Protein AF-R6AMF1-F1 (afdb_monomer_lite)

Structure (mmCIF, N/CA/C/O backbone):
data_AF-R6AMF1-F1
#
_entry.id   AF-R6AMF1-F1
#
loop_
_atom_site.group_PDB
_atom_site.id
_atom_site.type_symbol
_atom_site.label_atom_id
_atom_site.label_alt_id
_atom_site.label_comp_id
_atom_site.label_asym_id
_atom_site.label_entity_id
_atom_site.label_seq_id
_atom_site.pdbx_PDB_ins_code
_atom_site.Cartn_x
_atom_site.Cartn_y
_atom_site.Cartn_z
_atom_site.occupancy
_atom_site.B_iso_or_equiv
_atom_site.auth_seq_id
_atom_site.auth_comp_id
_atom_site.auth_asym_id
_atom_site.auth_atom_id
_atom_site.pdbx_PDB_model_num
ATOM 1 N N . MET A 1 1 ? -16.550 -2.166 -12.201 1.00 60.34 1 MET A N 1
ATOM 2 C CA . MET A 1 1 ? -15.923 -1.944 -10.871 1.00 60.34 1 MET A CA 1
ATOM 3 C C . MET A 1 1 ? -14.431 -2.294 -10.805 1.00 60.34 1 MET A C 1
ATOM 5 O O . MET A 1 1 ? -13.664 -1.449 -10.361 1.00 60.34 1 MET A O 1
ATOM 9 N N . ARG A 1 2 ? -13.975 -3.471 -11.275 1.00 63.72 2 ARG A N 1
ATOM 10 C CA . ARG A 1 2 ? -12.550 -3.881 -11.201 1.00 63.72 2 ARG A CA 1
ATOM 11 C C . ARG A 1 2 ? -11.571 -2.894 -11.862 1.00 63.72 2 ARG A C 1
ATOM 13 O O . ARG A 1 2 ? -10.557 -2.562 -11.263 1.00 63.72 2 ARG A O 1
ATOM 20 N N . SER A 1 3 ? -11.901 -2.384 -13.052 1.00 73.44 3 SER A N 1
ATOM 21 C CA . SER A 1 3 ? -11.073 -1.394 -13.765 1.00 73.44 3 SER A CA 1
ATOM 22 C C . SER A 1 3 ? -10.921 -0.072 -12.991 1.00 73.44 3 SER A C 1
ATOM 24 O O . SER A 1 3 ? -9.814 0.441 -12.865 1.00 73.44 3 SER A O 1
ATOM 26 N N . LEU A 1 4 ? -11.999 0.439 -12.385 1.00 77.19 4 LEU A N 1
ATOM 27 C CA . LEU A 1 4 ? -11.983 1.701 -11.630 1.00 77.19 4 LEU A CA 1
ATOM 28 C C . LEU A 1 4 ? -11.078 1.632 -10.394 1.00 77.19 4 LEU A C 1
ATOM 30 O O . LEU A 1 4 ? -10.373 2.586 -10.087 1.00 77.19 4 LEU A O 1
ATOM 34 N N . MET A 1 5 ? -11.037 0.486 -9.709 1.00 79.44 5 MET A N 1
ATOM 35 C CA . MET A 1 5 ? -10.129 0.294 -8.575 1.00 79.44 5 MET A CA 1
ATOM 36 C C . MET A 1 5 ? -8.659 0.252 -8.978 1.00 79.44 5 MET A C 1
ATOM 38 O O . MET A 1 5 ? -7.813 0.774 -8.257 1.00 79.44 5 MET A O 1
ATOM 42 N N . VAL A 1 6 ? -8.352 -0.380 -10.111 1.00 79.81 6 VAL A N 1
ATOM 43 C CA . VAL A 1 6 ? -6.986 -0.445 -10.647 1.00 79.81 6 VAL A CA 1
ATOM 44 C C . VAL A 1 6 ? -6.527 0.953 -11.069 1.00 79.81 6 VAL A C 1
ATOM 46 O O . VAL A 1 6 ? -5.415 1.355 -10.732 1.00 79.81 6 VAL A O 1
ATOM 49 N N . GLN A 1 7 ? -7.405 1.732 -11.705 1.00 82.94 7 GLN A N 1
ATOM 50 C CA . GLN A 1 7 ? -7.146 3.134 -12.041 1.00 82.94 7 GLN A CA 1
ATOM 51 C C . GLN A 1 7 ? -6.951 3.995 -10.784 1.00 82.94 7 GLN A C 1
ATOM 53 O O . GLN A 1 7 ? -5.958 4.713 -10.677 1.00 82.94 7 GLN A O 1
ATOM 58 N N . GLY A 1 8 ? -7.831 3.857 -9.788 1.00 83.88 8 GLY A N 1
ATOM 59 C CA . GLY A 1 8 ? -7.707 4.544 -8.500 1.00 83.88 8 GLY A CA 1
ATOM 60 C C . GLY A 1 8 ? -6.397 4.212 -7.780 1.00 83.88 8 GLY A C 1
ATOM 61 O O . GLY A 1 8 ? -5.706 5.110 -7.304 1.00 83.88 8 GLY A O 1
ATOM 62 N N . ALA A 1 9 ? -5.992 2.940 -7.768 1.00 85.94 9 ALA A N 1
ATOM 63 C CA . ALA A 1 9 ? -4.700 2.518 -7.232 1.00 85.94 9 ALA A CA 1
ATOM 64 C C . ALA A 1 9 ? -3.518 3.134 -8.004 1.00 85.94 9 ALA A C 1
ATOM 66 O O . ALA A 1 9 ? -2.545 3.563 -7.382 1.00 85.94 9 ALA A O 1
ATOM 67 N N . GLY A 1 10 ? -3.618 3.239 -9.332 1.00 85.69 10 GLY A N 1
ATOM 68 C CA . GLY A 1 10 ? -2.642 3.942 -10.167 1.00 85.69 10 GLY A CA 1
ATOM 69 C C . GLY A 1 10 ? -2.506 5.425 -9.802 1.00 85.69 10 GLY A C 1
ATOM 70 O O . GLY A 1 10 ? -1.389 5.916 -9.640 1.00 85.69 10 GLY A O 1
ATOM 71 N N . ILE A 1 11 ? -3.625 6.123 -9.579 1.00 86.50 11 ILE A N 1
ATOM 72 C CA . ILE A 1 11 ? -3.622 7.528 -9.137 1.00 86.50 11 ILE A CA 1
ATOM 73 C C . ILE A 1 11 ? -2.982 7.668 -7.751 1.00 86.50 11 ILE A C 1
ATOM 75 O O . ILE A 1 11 ? -2.175 8.574 -7.548 1.00 86.50 11 ILE A O 1
ATOM 79 N N . VAL A 1 12 ? -3.281 6.763 -6.813 1.00 85.62 12 VAL A N 1
ATOM 80 C CA . VAL A 1 12 ? -2.661 6.763 -5.475 1.00 85.62 12 VAL A CA 1
ATOM 81 C C . VAL A 1 12 ? -1.146 6.581 -5.567 1.00 85.62 12 VAL A C 1
ATOM 83 O O . VAL A 1 12 ? -0.408 7.283 -4.878 1.00 85.62 12 VAL A O 1
ATOM 86 N N . ILE A 1 13 ? -0.666 5.684 -6.433 1.00 85.69 13 ILE A N 1
ATOM 87 C CA . ILE A 1 13 ? 0.773 5.497 -6.671 1.00 85.69 13 ILE A CA 1
ATOM 88 C C . ILE A 1 13 ? 1.388 6.773 -7.255 1.00 85.69 13 ILE A C 1
ATOM 90 O O . ILE A 1 13 ? 2.421 7.222 -6.769 1.00 85.69 13 ILE A O 1
ATOM 94 N N . ASN A 1 14 ? 0.731 7.400 -8.232 1.00 86.94 14 ASN A N 1
ATOM 95 C CA . ASN A 1 14 ? 1.202 8.650 -8.828 1.00 86.94 14 ASN A CA 1
ATOM 96 C C . ASN A 1 14 ? 1.264 9.797 -7.801 1.00 86.94 14 ASN A C 1
ATOM 98 O O . ASN A 1 14 ? 2.259 10.515 -7.737 1.00 86.94 14 ASN A O 1
ATOM 102 N N . GLN A 1 15 ? 0.245 9.949 -6.949 1.00 86.00 15 GLN A N 1
ATOM 103 C CA . GLN A 1 15 ? 0.260 10.936 -5.863 1.00 86.00 15 GLN A CA 1
ATOM 104 C C . GLN A 1 15 ? 1.349 10.642 -4.825 1.00 86.00 15 GLN A C 1
ATOM 106 O O . GLN A 1 15 ? 1.973 11.575 -4.324 1.00 86.00 15 GLN A O 1
ATOM 111 N N . ALA A 1 16 ? 1.607 9.365 -4.523 1.00 84.88 16 ALA A N 1
ATOM 112 C CA . ALA A 1 16 ? 2.688 8.962 -3.627 1.00 84.88 16 ALA A CA 1
ATOM 113 C C . ALA A 1 16 ? 4.064 9.332 -4.199 1.00 84.88 16 ALA A C 1
ATOM 115 O O . ALA A 1 16 ? 4.890 9.889 -3.480 1.00 84.88 16 ALA A O 1
ATOM 116 N N . THR A 1 17 ? 4.296 9.079 -5.490 1.00 82.06 17 THR A N 1
ATOM 117 C CA . THR A 1 17 ? 5.544 9.450 -6.175 1.00 82.06 17 THR A CA 1
ATOM 118 C C . THR A 1 17 ? 5.712 10.969 -6.281 1.00 82.06 17 THR A C 1
ATOM 120 O O . THR A 1 17 ? 6.827 11.460 -6.146 1.00 82.06 17 THR A O 1
ATOM 123 N N . LYS A 1 18 ? 4.619 11.723 -6.444 1.00 84.25 18 LYS A N 1
ATOM 124 C CA . LYS A 1 18 ? 4.630 13.197 -6.454 1.00 84.25 18 LYS A CA 1
ATOM 125 C C . LYS A 1 18 ? 4.715 13.840 -5.063 1.00 84.25 18 LYS A C 1
ATOM 127 O O . LYS A 1 18 ? 4.757 15.058 -4.974 1.00 84.25 18 LYS A O 1
ATOM 132 N N . GLY A 1 19 ? 4.698 13.054 -3.982 1.00 80.50 19 GLY A N 1
ATOM 133 C CA . GLY A 1 19 ? 4.735 13.572 -2.609 1.00 80.50 19 GLY A CA 1
ATOM 134 C C . GLY A 1 19 ? 3.422 14.190 -2.107 1.00 80.50 19 GLY A C 1
ATOM 135 O O . GLY A 1 19 ? 3.367 14.644 -0.970 1.00 80.50 19 GLY A O 1
ATOM 136 N N . ASN A 1 20 ? 2.346 14.143 -2.897 1.00 81.19 20 ASN A N 1
ATOM 137 C CA . ASN A 1 20 ? 1.047 14.752 -2.571 1.00 81.19 20 ASN A CA 1
ATOM 138 C C . ASN A 1 20 ? 0.130 13.838 -1.746 1.00 81.19 20 ASN A C 1
ATOM 140 O O . ASN A 1 20 ? -1.021 14.172 -1.470 1.00 81.19 20 ASN A O 1
ATOM 144 N N . LEU A 1 21 ? 0.613 12.658 -1.359 1.00 77.56 21 LEU A N 1
ATOM 145 C CA . LEU A 1 21 ? -0.170 11.708 -0.588 1.00 77.56 21 LEU A CA 1
ATOM 146 C C . LEU A 1 21 ? -0.064 12.009 0.915 1.00 77.56 21 LEU A C 1
ATOM 148 O O . LEU A 1 21 ? 0.995 11.848 1.521 1.00 77.56 21 LEU A O 1
ATOM 152 N N . HIS A 1 22 ? -1.195 12.349 1.537 1.00 73.62 22 HIS A N 1
ATOM 153 C CA . HIS A 1 22 ? -1.269 12.729 2.956 1.00 73.62 22 HIS A CA 1
ATOM 154 C C . HIS A 1 22 ? -0.821 11.603 3.923 1.00 73.62 22 HIS A C 1
ATOM 156 O O . HIS A 1 22 ? -0.408 11.854 5.055 1.00 73.62 22 HIS A O 1
ATOM 162 N N . SER A 1 23 ? -0.853 10.337 3.483 1.00 74.00 23 SER A N 1
ATOM 163 C CA . SER A 1 23 ? -0.439 9.183 4.293 1.00 74.00 23 SER A CA 1
ATOM 164 C C . SER A 1 23 ? 1.062 8.889 4.179 1.00 74.00 23 SER A C 1
ATOM 166 O O . SER A 1 23 ? 1.506 8.172 3.280 1.00 74.00 23 SER A O 1
ATOM 168 N N . LYS A 1 24 ? 1.845 9.347 5.167 1.00 76.44 24 LYS A N 1
ATOM 169 C CA . LYS A 1 24 ? 3.302 9.099 5.247 1.00 76.44 24 LYS A CA 1
ATOM 170 C C . LYS A 1 24 ? 3.676 7.608 5.193 1.00 76.44 24 LYS A C 1
ATOM 172 O O . LYS A 1 24 ? 4.664 7.238 4.562 1.00 76.44 24 LYS A O 1
ATOM 177 N N . GLN A 1 25 ? 2.889 6.732 5.827 1.00 77.00 25 GLN A N 1
ATOM 178 C CA . GLN A 1 25 ? 3.152 5.286 5.834 1.00 77.00 25 GLN A CA 1
ATOM 179 C C . GLN A 1 25 ? 2.910 4.634 4.468 1.00 77.00 25 GLN A C 1
ATOM 181 O O . GLN A 1 25 ? 3.699 3.784 4.049 1.00 77.00 25 GLN A O 1
ATOM 186 N N . LEU A 1 26 ? 1.836 5.018 3.769 1.00 78.62 26 LEU A N 1
ATOM 187 C CA . LEU A 1 26 ? 1.528 4.461 2.453 1.00 78.62 26 LEU A CA 1
ATOM 188 C C . LEU A 1 26 ? 2.561 4.916 1.417 1.00 78.62 26 LEU A C 1
ATOM 190 O O . LEU A 1 26 ? 3.069 4.073 0.680 1.00 78.62 26 LEU A O 1
ATOM 194 N N . THR A 1 27 ? 2.957 6.191 1.441 1.00 83.19 27 THR A N 1
ATOM 195 C CA . THR A 1 27 ? 4.035 6.721 0.593 1.00 83.19 27 THR A CA 1
ATOM 196 C C . THR A 1 27 ? 5.347 5.979 0.827 1.00 83.19 27 THR A C 1
ATOM 198 O O . THR A 1 27 ? 5.938 5.464 -0.119 1.00 83.19 27 THR A O 1
ATOM 201 N N . LYS A 1 28 ? 5.774 5.821 2.090 1.00 85.50 28 LYS A N 1
ATOM 202 C CA . LYS A 1 28 ? 7.005 5.086 2.432 1.00 85.50 28 LYS A CA 1
ATOM 203 C C . LYS A 1 28 ? 6.967 3.634 1.948 1.00 85.50 28 LYS A C 1
ATOM 205 O O . LYS A 1 28 ? 7.972 3.120 1.462 1.00 85.50 28 LYS A O 1
ATOM 210 N N . TRP A 1 29 ? 5.817 2.968 2.065 1.00 85.88 29 TRP A N 1
ATOM 211 C CA . TRP A 1 29 ? 5.653 1.595 1.592 1.00 85.88 29 TRP A CA 1
ATOM 212 C C . TRP A 1 29 ? 5.722 1.497 0.061 1.00 85.88 29 TRP A C 1
ATOM 214 O O . TRP A 1 29 ? 6.426 0.627 -0.447 1.00 85.88 29 TRP A O 1
ATOM 224 N N . ILE A 1 30 ? 5.056 2.401 -0.669 1.00 85.50 30 ILE A N 1
ATOM 225 C CA . ILE A 1 30 ? 5.090 2.448 -2.142 1.00 85.50 30 ILE A CA 1
ATOM 226 C C . ILE A 1 30 ? 6.517 2.712 -2.635 1.00 85.50 30 ILE A C 1
ATOM 228 O O . ILE A 1 30 ? 7.015 1.963 -3.473 1.00 85.50 30 ILE A O 1
ATOM 232 N N . LEU A 1 31 ? 7.208 3.702 -2.059 1.00 85.25 31 LEU A N 1
ATOM 233 C CA . LEU A 1 31 ? 8.595 4.025 -2.410 1.00 85.25 31 LEU A CA 1
ATOM 234 C C . LEU A 1 31 ? 9.550 2.859 -2.117 1.00 85.25 31 LEU A C 1
ATOM 236 O O . LEU A 1 31 ? 10.414 2.550 -2.935 1.00 85.25 31 LEU A O 1
ATOM 240 N N . LYS A 1 32 ? 9.370 2.150 -0.990 1.00 87.94 32 LYS A N 1
ATOM 241 C CA . LYS A 1 32 ? 10.142 0.931 -0.697 1.00 87.94 32 LYS A CA 1
ATOM 242 C C . LYS A 1 32 ? 9.918 -0.136 -1.771 1.00 87.94 32 LYS A C 1
ATOM 244 O O . LYS A 1 32 ? 10.884 -0.708 -2.261 1.00 87.94 32 LYS A O 1
ATOM 249 N N . LYS A 1 33 ? 8.664 -0.375 -2.164 1.00 86.12 33 LYS A N 1
ATOM 250 C CA . LYS A 1 33 ? 8.312 -1.371 -3.190 1.00 86.12 33 LYS A CA 1
ATOM 251 C C . LYS A 1 33 ? 8.844 -0.998 -4.577 1.00 86.12 33 LYS A C 1
ATOM 2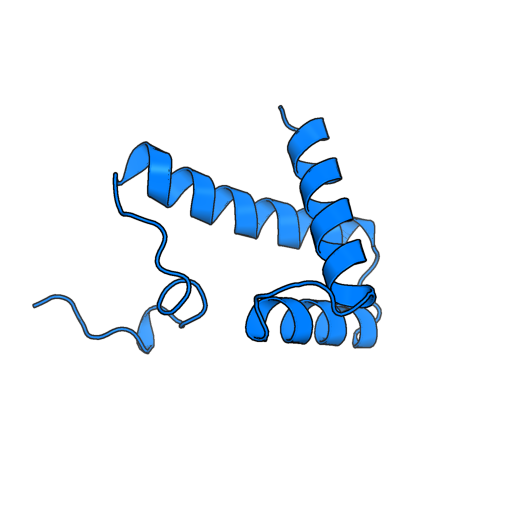53 O O . LYS A 1 33 ? 9.265 -1.883 -5.317 1.00 86.12 33 LYS A O 1
ATOM 258 N N . GLN A 1 34 ? 8.885 0.293 -4.906 1.00 83.75 34 GLN A N 1
ATOM 259 C CA . GLN A 1 34 ? 9.542 0.793 -6.117 1.00 83.75 34 GLN A CA 1
ATOM 260 C C . GLN A 1 34 ? 11.065 0.585 -6.062 1.00 83.75 34 GLN A C 1
ATOM 262 O O . GLN A 1 34 ? 11.644 0.114 -7.038 1.00 83.75 34 GLN A O 1
ATOM 267 N N . LYS A 1 35 ? 11.708 0.840 -4.913 1.00 87.44 35 LYS A N 1
ATOM 268 C CA . LYS A 1 35 ? 13.145 0.573 -4.705 1.00 87.44 35 LYS A CA 1
ATOM 269 C C . LYS A 1 35 ? 13.492 -0.918 -4.822 1.00 87.44 35 LYS A C 1
ATOM 271 O O . LYS A 1 35 ? 14.546 -1.256 -5.345 1.00 87.44 35 LYS A O 1
ATOM 276 N N . GLU A 1 36 ? 12.586 -1.803 -4.406 1.00 88.12 36 GLU A N 1
ATOM 277 C CA . GLU A 1 36 ? 12.687 -3.263 -4.584 1.00 88.12 36 GLU A CA 1
ATOM 278 C C . GLU A 1 36 ? 12.454 -3.721 -6.045 1.00 88.12 36 GLU A C 1
ATOM 280 O O . GLU A 1 36 ? 12.360 -4.920 -6.298 1.00 88.12 36 GLU A O 1
ATOM 285 N N . LYS A 1 37 ? 12.346 -2.793 -7.013 1.00 86.00 37 LYS A N 1
ATOM 286 C CA . LYS A 1 37 ? 12.067 -3.058 -8.439 1.00 86.00 37 LYS A CA 1
ATOM 287 C C . LYS A 1 37 ? 10.809 -3.905 -8.668 1.00 86.00 37 LYS A C 1
ATOM 289 O O . LYS A 1 37 ? 10.735 -4.697 -9.608 1.00 86.00 37 LYS A O 1
ATOM 294 N N . MET A 1 38 ? 9.792 -3.743 -7.821 1.00 86.12 38 MET A N 1
ATOM 295 C CA . MET A 1 38 ? 8.527 -4.447 -8.006 1.00 86.12 38 MET A CA 1
ATOM 296 C C . MET A 1 38 ? 7.851 -3.976 -9.307 1.00 86.12 38 MET A C 1
ATOM 298 O O . MET A 1 38 ? 7.678 -2.769 -9.493 1.00 86.12 38 MET A O 1
ATOM 302 N N . PRO A 1 39 ? 7.429 -4.892 -10.199 1.00 87.69 39 PRO A N 1
ATOM 303 C CA . PRO A 1 39 ? 6.810 -4.508 -11.460 1.00 87.69 39 PRO A CA 1
ATOM 304 C C . PRO A 1 39 ? 5.497 -3.761 -11.213 1.00 87.69 39 PRO A C 1
ATOM 306 O O . PRO A 1 39 ? 4.700 -4.140 -10.346 1.00 87.69 39 PRO A O 1
ATOM 309 N N . TRP A 1 40 ? 5.266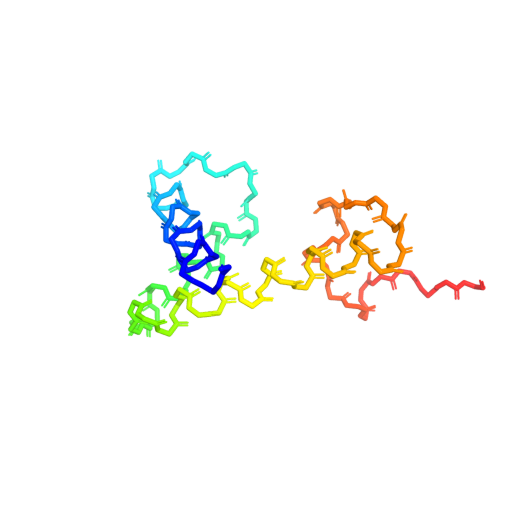 -2.716 -12.010 1.00 81.88 40 TRP A N 1
ATOM 310 C CA . TRP A 1 40 ? 4.176 -1.756 -11.819 1.00 81.88 40 TRP A CA 1
ATOM 311 C C . TRP A 1 40 ? 2.802 -2.428 -11.698 1.00 81.88 40 TRP A C 1
ATOM 313 O O . TRP A 1 40 ? 2.056 -2.136 -10.767 1.00 81.88 40 TRP A O 1
ATOM 323 N N . GLY A 1 41 ? 2.509 -3.424 -12.541 1.00 83.69 41 GLY A N 1
ATOM 324 C CA . GLY A 1 41 ? 1.253 -4.178 -12.467 1.00 83.69 41 GLY A CA 1
ATOM 325 C C . GLY A 1 41 ? 1.035 -4.892 -11.124 1.00 83.69 41 GLY A C 1
ATOM 326 O O . GLY A 1 41 ? -0.066 -4.855 -10.575 1.00 83.69 41 GLY A O 1
ATOM 327 N N . LYS A 1 42 ? 2.085 -5.482 -10.528 1.00 86.31 42 LYS A N 1
ATOM 328 C CA . LYS A 1 42 ? 1.977 -6.123 -9.203 1.00 86.31 42 LYS A CA 1
ATOM 329 C C . LYS A 1 42 ? 1.802 -5.084 -8.093 1.00 86.31 42 LYS A C 1
ATOM 331 O O . LYS A 1 42 ? 1.049 -5.328 -7.151 1.00 86.31 42 LYS A O 1
ATOM 336 N N . LEU A 1 43 ? 2.468 -3.934 -8.204 1.00 86.25 43 LEU A N 1
ATOM 337 C CA . LEU A 1 43 ? 2.326 -2.831 -7.251 1.00 86.25 43 LEU A CA 1
ATOM 338 C C . LEU A 1 43 ? 0.895 -2.276 -7.254 1.00 86.25 43 LEU A C 1
ATOM 340 O O . LEU A 1 43 ? 0.294 -2.138 -6.188 1.00 86.25 43 LEU A O 1
ATOM 344 N N . VAL A 1 44 ? 0.327 -2.029 -8.436 1.00 86.94 44 VAL A N 1
ATOM 345 C CA . VAL A 1 44 ? -1.060 -1.568 -8.594 1.00 86.94 44 VAL A CA 1
ATOM 346 C C . VAL A 1 44 ? -2.036 -2.576 -7.988 1.00 86.94 44 VAL A C 1
ATOM 348 O O . VAL A 1 44 ? -2.894 -2.186 -7.197 1.00 86.94 44 VAL A O 1
ATOM 351 N N . CYS A 1 45 ? -1.867 -3.873 -8.260 1.00 86.81 45 CYS A N 1
ATOM 352 C CA . CYS A 1 45 ? -2.692 -4.921 -7.651 1.00 86.81 45 CYS A CA 1
ATOM 353 C C . CYS A 1 45 ? -2.588 -4.940 -6.116 1.00 86.81 45 CYS A C 1
ATOM 355 O O . CYS A 1 45 ? -3.603 -5.077 -5.431 1.00 86.81 45 CYS A O 1
ATOM 357 N N . ALA A 1 46 ? -1.388 -4.766 -5.556 1.00 86.25 46 ALA A N 1
ATOM 358 C CA . ALA A 1 46 ? -1.191 -4.739 -4.108 1.00 86.25 46 ALA A CA 1
ATOM 359 C C . ALA A 1 46 ? -1.844 -3.509 -3.448 1.00 86.25 46 ALA A C 1
ATOM 361 O O . ALA A 1 46 ? -2.470 -3.630 -2.391 1.00 86.25 46 ALA A O 1
ATOM 362 N N . VAL A 1 47 ? -1.747 -2.335 -4.081 1.00 85.62 47 VAL A N 1
ATOM 363 C CA . VAL A 1 47 ? -2.418 -1.110 -3.616 1.00 85.62 47 VAL A CA 1
ATOM 364 C C . VAL A 1 47 ? -3.937 -1.251 -3.732 1.00 85.62 47 VAL A C 1
ATOM 366 O O . VAL A 1 47 ? -4.646 -0.957 -2.769 1.00 85.62 47 VAL A O 1
ATOM 369 N N . ALA A 1 48 ? -4.442 -1.784 -4.847 1.00 86.38 48 ALA A N 1
ATOM 370 C CA . ALA A 1 48 ? -5.866 -2.049 -5.040 1.00 86.38 48 ALA A CA 1
ATOM 371 C C . ALA A 1 48 ? -6.418 -3.009 -3.974 1.00 86.38 48 ALA A C 1
ATOM 373 O O .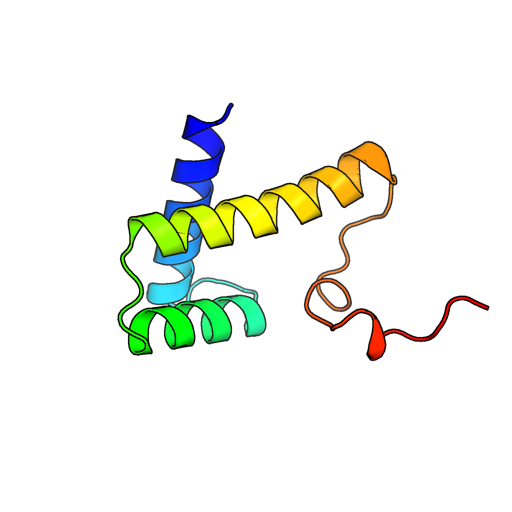 ALA A 1 48 ? -7.466 -2.738 -3.393 1.00 86.38 48 ALA A O 1
ATOM 374 N N . ALA A 1 49 ? -5.694 -4.082 -3.639 1.00 86.75 49 ALA A N 1
ATOM 375 C CA . ALA A 1 49 ? -6.085 -5.001 -2.569 1.00 86.75 49 ALA A CA 1
ATOM 376 C C . ALA A 1 49 ? -6.127 -4.316 -1.189 1.00 86.75 49 ALA A C 1
ATOM 378 O O . ALA A 1 49 ? -7.005 -4.606 -0.372 1.00 86.75 49 ALA A O 1
ATOM 379 N N . LYS A 1 50 ? -5.209 -3.377 -0.924 1.00 84.00 50 LYS A N 1
ATOM 380 C CA . LYS A 1 50 ? -5.185 -2.599 0.323 1.00 84.00 50 LYS A CA 1
ATOM 381 C C . LYS A 1 50 ? -6.389 -1.660 0.426 1.00 84.00 50 LYS A C 1
ATOM 383 O O . LYS A 1 50 ? -7.029 -1.614 1.475 1.00 84.00 50 LYS A O 1
ATOM 388 N N . LEU A 1 51 ? -6.736 -0.985 -0.671 1.00 80.38 51 LEU A N 1
ATOM 389 C CA . LEU A 1 51 ? -7.952 -0.173 -0.773 1.00 80.38 51 LEU A CA 1
ATOM 390 C C . LEU A 1 51 ? -9.211 -1.032 -0.609 1.00 80.38 51 LEU A C 1
ATOM 392 O O . LEU A 1 51 ? -10.109 -0.652 0.137 1.00 80.38 51 LEU A O 1
ATOM 396 N N . LEU A 1 52 ? -9.247 -2.225 -1.212 1.00 83.31 52 LEU A N 1
ATOM 397 C CA . LEU A 1 52 ? -10.375 -3.152 -1.087 1.00 83.31 52 LEU A CA 1
ATOM 398 C C . LEU A 1 52 ? -10.627 -3.541 0.376 1.00 83.31 52 LEU A C 1
ATOM 400 O O . LEU A 1 52 ? -11.775 -3.613 0.803 1.00 83.31 52 LEU A O 1
ATOM 404 N N . ARG A 1 53 ? -9.567 -3.759 1.170 1.00 80.69 53 ARG A N 1
ATOM 405 C CA . ARG A 1 53 ? -9.712 -4.061 2.605 1.00 80.69 53 ARG A CA 1
ATOM 406 C C . ARG A 1 53 ? -10.306 -2.901 3.394 1.00 80.69 53 ARG A C 1
ATOM 408 O O . ARG A 1 53 ? -11.105 -3.148 4.291 1.00 80.69 53 ARG A O 1
ATOM 415 N N . ILE A 1 54 ? -9.939 -1.667 3.055 1.00 77.75 54 ILE A N 1
ATOM 416 C CA . ILE A 1 54 ? -10.499 -0.464 3.680 1.00 77.75 54 ILE A CA 1
ATOM 417 C C . ILE A 1 54 ? -11.977 -0.327 3.318 1.00 77.75 54 ILE A C 1
ATOM 419 O O . ILE A 1 54 ? -12.812 -0.226 4.211 1.00 77.75 54 ILE A O 1
ATOM 423 N N . VAL A 1 55 ? -12.305 -0.410 2.026 1.00 79.06 55 VAL A N 1
ATOM 424 C CA . VAL A 1 55 ? -13.688 -0.346 1.534 1.00 79.06 55 VAL A CA 1
ATOM 425 C C . VAL A 1 55 ? -14.541 -1.437 2.182 1.00 79.06 55 VAL A C 1
ATOM 427 O O . VAL A 1 55 ? -15.624 -1.150 2.680 1.00 79.06 55 VAL A O 1
ATOM 430 N N . ARG A 1 56 ? -14.030 -2.671 2.278 1.00 78.25 56 ARG A N 1
ATOM 431 C CA . ARG A 1 56 ? -14.716 -3.772 2.967 1.00 78.25 56 ARG A CA 1
ATOM 432 C C . ARG A 1 56 ? -14.941 -3.479 4.452 1.00 78.25 56 ARG A C 1
ATOM 434 O O . ARG A 1 56 ? -16.015 -3.775 4.958 1.00 78.25 56 ARG A O 1
ATOM 441 N N . ALA A 1 57 ? -13.951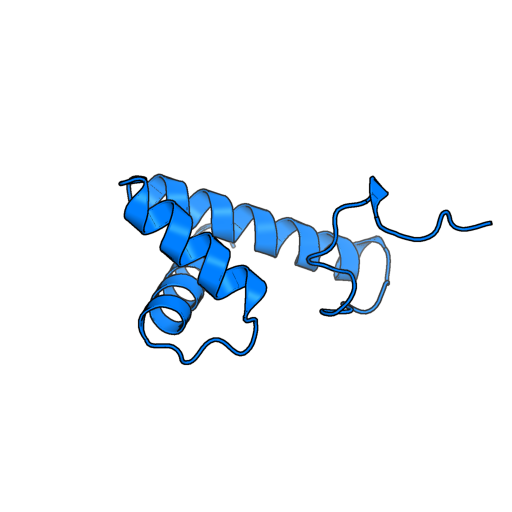 -2.924 5.153 1.00 72.81 57 ALA A N 1
ATOM 442 C CA . ALA A 1 57 ? -14.080 -2.597 6.573 1.00 72.81 57 ALA A CA 1
ATOM 443 C C . ALA A 1 57 ? -15.145 -1.517 6.828 1.00 72.81 57 ALA A C 1
ATOM 445 O O . ALA A 1 57 ? -15.900 -1.629 7.791 1.00 72.81 57 ALA A O 1
ATOM 446 N N . ILE A 1 58 ? -15.236 -0.518 5.947 1.00 76.44 58 ILE A N 1
ATOM 447 C CA . ILE A 1 58 ? -16.248 0.541 6.031 1.00 76.44 58 ILE A CA 1
ATOM 448 C C . ILE A 1 58 ? -17.636 -0.027 5.710 1.00 76.44 58 ILE A C 1
ATOM 450 O O . ILE A 1 58 ? -18.560 0.141 6.497 1.00 76.44 58 ILE A O 1
ATOM 454 N N . LEU A 1 59 ? -17.772 -0.727 4.579 1.00 76.50 59 LEU A N 1
ATOM 455 C CA . LEU A 1 59 ? -19.072 -1.172 4.070 1.00 76.50 59 LEU A CA 1
ATOM 456 C C . LEU A 1 59 ? -19.668 -2.351 4.847 1.00 76.50 59 LEU A C 1
ATOM 458 O O . LEU A 1 59 ? -20.879 -2.410 5.002 1.00 76.50 59 LEU A O 1
ATOM 462 N N . ILE A 1 60 ? -18.845 -3.300 5.311 1.00 73.44 60 ILE A N 1
ATOM 463 C CA . ILE A 1 60 ? -19.342 -4.525 5.964 1.00 73.44 60 ILE A CA 1
ATOM 464 C C . ILE A 1 60 ? -19.316 -4.408 7.488 1.00 73.44 60 ILE A C 1
ATOM 466 O O . ILE A 1 60 ? -20.235 -4.873 8.148 1.00 73.44 60 ILE A O 1
ATOM 470 N N . SER A 1 61 ? -18.268 -3.819 8.073 1.00 65.19 61 SER A N 1
ATOM 471 C CA . SER A 1 61 ? -18.167 -3.713 9.537 1.00 65.19 61 SER A CA 1
ATOM 472 C C . SER A 1 61 ? -18.723 -2.407 10.098 1.00 65.19 61 SER A C 1
ATOM 474 O O . SER A 1 61 ? -18.702 -2.248 11.316 1.00 65.19 61 SER A O 1
ATOM 476 N N . GLY A 1 62 ? -19.155 -1.461 9.253 1.00 64.44 62 GLY A N 1
ATOM 477 C CA . GLY A 1 62 ? -19.676 -0.160 9.689 1.00 64.44 62 GLY A CA 1
ATOM 478 C C . GLY A 1 62 ? -18.676 0.671 10.502 1.00 64.44 62 GLY A C 1
ATOM 479 O O . GLY A 1 62 ? -19.053 1.652 11.138 1.00 64.44 62 GLY A O 1
ATOM 480 N N . LYS A 1 63 ? -17.393 0.279 10.526 1.00 68.62 63 LYS A N 1
ATOM 481 C CA . LYS A 1 63 ? -16.368 0.964 11.314 1.00 68.62 63 LYS A CA 1
ATOM 482 C C . LYS A 1 63 ? -15.849 2.162 10.522 1.00 68.62 63 LYS A C 1
ATOM 484 O O . LYS A 1 63 ? -15.400 1.973 9.387 1.00 68.62 63 LYS A O 1
ATOM 489 N N . PRO A 1 64 ? -15.835 3.373 11.106 1.00 67.25 64 PRO A N 1
ATOM 490 C CA . PRO A 1 64 ? -15.237 4.523 10.448 1.00 67.25 64 PRO A CA 1
ATOM 491 C C . PRO A 1 64 ? -13.752 4.250 10.193 1.00 67.25 64 PRO A C 1
ATOM 493 O O . PRO A 1 64 ? -13.029 3.741 11.056 1.00 67.25 64 PRO A O 1
ATOM 496 N N . TYR A 1 65 ? -13.290 4.570 8.985 1.00 66.25 65 TYR A N 1
ATOM 497 C CA . TYR A 1 65 ? -11.885 4.417 8.633 1.00 66.25 65 TYR A CA 1
ATOM 498 C C . TYR A 1 65 ? -11.029 5.360 9.480 1.00 66.25 65 TYR A C 1
ATOM 500 O O . TYR A 1 65 ? -11.070 6.576 9.307 1.00 66.25 65 TYR A O 1
ATOM 508 N N . ASN A 1 66 ? -10.228 4.791 10.385 1.00 67.75 66 ASN A N 1
ATOM 509 C CA . ASN A 1 66 ? -9.281 5.547 11.192 1.00 67.75 66 ASN A CA 1
ATOM 510 C C . ASN A 1 66 ? -7.855 5.386 10.629 1.00 67.75 66 ASN A C 1
ATOM 512 O O . ASN A 1 66 ? -7.239 4.329 10.818 1.00 67.75 66 ASN A O 1
ATOM 516 N N . PRO A 1 67 ? -7.287 6.415 9.972 1.00 64.12 67 PRO A N 1
ATOM 517 C CA . PRO A 1 67 ? -5.958 6.342 9.366 1.0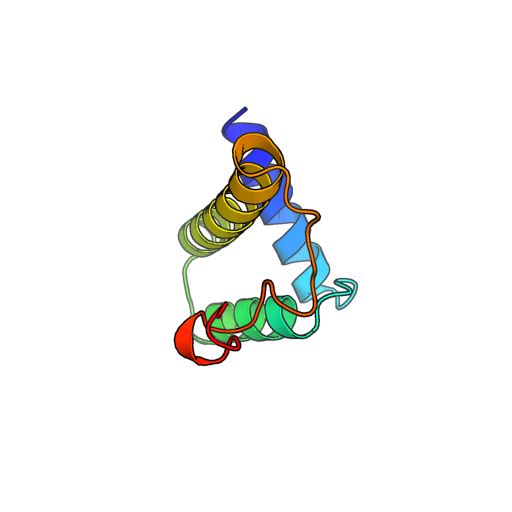0 64.12 67 PRO A CA 1
ATOM 518 C C . PRO A 1 67 ? -4.831 6.127 10.388 1.00 64.12 67 PRO A C 1
ATOM 520 O O . PRO A 1 67 ? -3.770 5.639 10.006 1.00 64.12 67 PRO A O 1
ATOM 523 N N . LYS A 1 68 ? -5.052 6.432 11.679 1.00 63.44 68 LYS A N 1
ATOM 524 C CA . LYS A 1 68 ? -4.076 6.171 12.754 1.00 63.44 68 LYS A CA 1
ATOM 525 C C . LYS A 1 68 ? -3.944 4.678 13.075 1.00 63.44 68 LYS A C 1
ATOM 527 O O . LYS A 1 68 ? -2.889 4.240 13.514 1.00 63.44 68 LYS A O 1
ATOM 532 N N . ILE A 1 69 ? -5.004 3.905 12.834 1.00 64.25 69 ILE A N 1
ATOM 533 C CA . ILE A 1 69 ? -5.107 2.475 13.164 1.00 64.25 69 ILE A CA 1
ATOM 534 C C . ILE A 1 69 ? -4.878 1.621 11.909 1.00 64.25 69 ILE A C 1
ATOM 536 O O . ILE A 1 69 ? -4.247 0.571 11.967 1.00 64.25 69 ILE A O 1
ATOM 540 N N . ALA A 1 70 ? -5.341 2.087 10.746 1.00 62.84 70 ALA A N 1
ATOM 541 C CA . ALA A 1 70 ? -5.350 1.323 9.497 1.00 62.84 70 ALA A CA 1
ATOM 542 C C . ALA A 1 70 ? -3.962 0.928 8.955 1.00 62.84 70 ALA A C 1
ATOM 544 O O . ALA A 1 70 ? -3.856 0.020 8.128 1.00 62.84 70 ALA A O 1
ATOM 545 N N . GLY A 1 71 ? -2.902 1.613 9.387 1.00 59.59 71 GLY A N 1
ATOM 546 C CA . GLY A 1 71 ? -1.523 1.290 9.024 1.00 59.59 71 GLY A CA 1
ATOM 547 C C . GLY A 1 71 ? -0.748 0.500 10.081 1.00 59.59 71 GLY A C 1
ATOM 548 O O . GLY A 1 71 ? 0.399 0.127 9.838 1.00 59.59 71 GLY A O 1
ATOM 549 N N . VAL A 1 72 ? -1.362 0.233 11.235 1.00 63.84 72 VAL A N 1
ATOM 550 C CA . VAL A 1 72 ? -0.744 -0.466 12.362 1.00 63.84 72 VAL A CA 1
ATOM 551 C C . VAL A 1 72 ? -1.039 -1.962 12.252 1.00 63.84 72 VAL A C 1
ATOM 553 O O . VAL A 1 72 ? -2.150 -2.376 11.917 1.00 63.84 72 VAL A O 1
ATOM 556 N N . ALA A 1 73 ? -0.025 -2.796 12.488 1.00 58.06 73 ALA A N 1
ATOM 557 C CA . ALA A 1 73 ? -0.200 -4.243 12.480 1.00 58.06 73 ALA A CA 1
ATOM 558 C C . ALA A 1 73 ? -1.191 -4.651 13.580 1.00 58.06 73 ALA A C 1
ATOM 560 O O . ALA A 1 73 ? -1.149 -4.106 14.678 1.00 58.06 73 ALA A O 1
ATOM 561 N N . LYS A 1 74 ? -2.061 -5.635 13.314 1.00 61.62 74 LYS A N 1
ATOM 562 C CA . LYS A 1 74 ? -3.084 -6.082 14.281 1.00 61.62 74 LYS A CA 1
ATOM 563 C C . LYS A 1 74 ? -2.481 -6.489 15.636 1.00 61.62 74 LYS A C 1
ATOM 565 O O . LYS A 1 74 ? -3.129 -6.304 16.653 1.00 61.62 74 LYS A O 1
ATOM 570 N N . CYS A 1 75 ? -1.248 -7.000 15.651 1.00 63.53 75 CYS A N 1
ATOM 571 C CA . CYS A 1 75 ? -0.507 -7.332 16.872 1.00 63.53 75 CYS A CA 1
ATOM 572 C C . CYS A 1 75 ? -0.092 -6.111 17.708 1.00 63.53 75 CYS A C 1
ATOM 574 O O . CYS A 1 75 ? 0.106 -6.244 18.907 1.00 63.53 75 CYS A O 1
ATOM 576 N N . SER A 1 76 ? 0.035 -4.940 17.086 1.00 57.75 76 SER A N 1
ATOM 577 C CA . SER A 1 76 ? 0.373 -3.673 17.740 1.00 57.75 76 SER A CA 1
ATOM 578 C C . SER A 1 76 ? -0.867 -2.862 18.124 1.00 57.75 76 SER A C 1
ATOM 580 O O . SER A 1 76 ? -0.739 -1.772 18.674 1.00 57.75 76 SER A O 1
ATOM 582 N N . LEU A 1 77 ? -2.066 -3.359 17.803 1.00 64.50 77 LEU A N 1
ATOM 583 C CA . LEU A 1 77 ? -3.311 -2.757 18.256 1.00 64.50 77 LEU A CA 1
ATOM 584 C C . LEU A 1 77 ? -3.631 -3.266 19.664 1.00 64.50 77 LEU A C 1
ATOM 586 O O . LEU A 1 77 ? -3.454 -4.462 19.916 1.00 64.50 77 LEU A O 1
ATOM 590 N N . PRO A 1 78 ? -4.114 -2.399 20.573 1.00 63.41 78 PRO A N 1
ATOM 591 C CA . PRO A 1 78 ? -4.572 -2.847 21.881 1.00 63.41 78 PRO A CA 1
ATOM 592 C C . PRO A 1 78 ? -5.636 -3.928 21.677 1.00 63.41 78 PRO A C 1
ATOM 594 O O . PRO A 1 78 ? -6.549 -3.762 20.859 1.00 63.41 78 PRO A O 1
ATOM 597 N N . LYS A 1 79 ? -5.478 -5.070 22.364 1.00 60.66 79 LYS A N 1
ATOM 598 C CA . LYS A 1 79 ? -6.494 -6.128 22.358 1.00 60.66 79 LYS A CA 1
ATOM 599 C C . LYS A 1 79 ? -7.785 -5.483 22.848 1.00 60.66 79 LYS A C 1
ATOM 601 O O . LYS A 1 79 ? -7.796 -4.904 23.928 1.00 60.66 79 LYS A O 1
ATOM 606 N N . ALA A 1 80 ? -8.8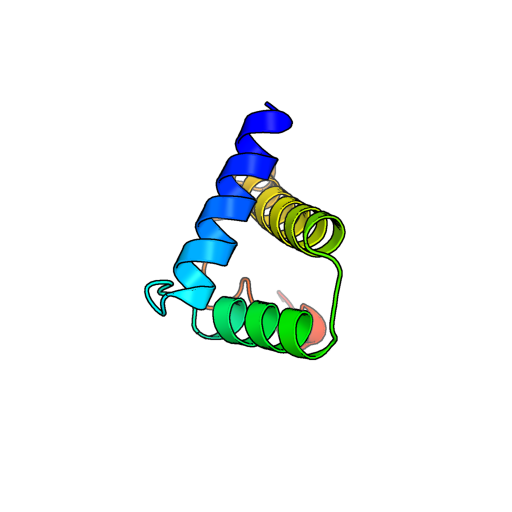26 -5.524 22.018 1.00 58.81 80 ALA A N 1
ATOM 607 C CA . ALA A 1 80 ? -10.161 -5.184 22.478 1.00 58.81 80 ALA A CA 1
ATOM 608 C C . ALA A 1 80 ? -10.455 -6.121 23.655 1.00 58.81 80 ALA A C 1
ATOM 610 O O . ALA A 1 80 ? -10.367 -7.340 23.479 1.00 58.81 80 ALA A O 1
ATOM 611 N N . SER A 1 81 ? -10.638 -5.529 24.836 1.00 42.94 81 SER A N 1
ATOM 612 C CA . SER A 1 81 ? -11.063 -6.245 26.034 1.00 42.94 81 SER A CA 1
ATOM 613 C C . SER A 1 81 ? -12.523 -6.645 25.917 1.00 42.94 81 SER A C 1
ATOM 615 O O . SER A 1 81 ? -13.264 -5.939 25.193 1.00 42.94 81 SER A O 1
#

Foldseek 3Di:
DVVVLLVVLVVQLVCLVVVNHPQPLVSVVSVVCVVVVPDPSVSSVVSSVLVVVQVCCCPPVVDPDDSVPSNDDPVPDPPDD

Sequence (81 aa):
MRSLMVQGAGIVINQATKGNLHSKQLTKWILKKQKEKMPWGKLVCAVAAKLLRIVRAILISGKPYNPKIAGVAKCSLPKAS

Radius of gyration: 13.69 Å; chains: 1; bounding box: 33×22×40 Å

pLDDT: mean 76.79, std 10.21, range [42.94, 88.12]

Secondary structure (DSSP, 8-state):
-HHHHHHHHHHHHHHHHTT--S-HHHHHHHHHHHHTT--HHHHHHHHHHHHHHHHHHHHHH-----HHHHTS-GGGSPPP-